Protein AF-C2KKE0-F1 (afdb_monomer_lite)

InterPro domains:
  IPR004679 2-hydroxycarboxylate transporter [PF03390] (1-111)
  IPR004679 2-hydroxycarboxylate transporter [PTHR40033] (1-110)

Structure (mmCIF, N/CA/C/O backbone):
data_AF-C2KKE0-F1
#
_entry.id   AF-C2KKE0-F1
#
loop_
_atom_site.group_PDB
_atom_site.id
_atom_site.type_symbol
_atom_site.label_atom_id
_atom_site.label_alt_id
_atom_site.label_comp_id
_atom_site.label_asym_id
_atom_site.label_entity_id
_atom_site.label_seq_id
_atom_site.pdbx_PDB_ins_code
_atom_site.Cartn_x
_atom_site.Cartn_y
_atom_site.Cartn_z
_atom_site.occupancy
_atom_site.B_iso_or_equiv
_atom_site.auth_seq_id
_atom_site.auth_comp_id
_atom_site.auth_asym_id
_atom_site.auth_atom_id
_atom_site.pdbx_PDB_model_num
ATOM 1 N N . ARG A 1 1 ? -1.862 7.768 -21.498 1.00 59.56 1 ARG A N 1
ATOM 2 C CA . ARG A 1 1 ? -2.956 6.830 -21.120 1.00 59.56 1 ARG A CA 1
ATOM 3 C C . ARG A 1 1 ? -2.563 6.121 -19.820 1.00 59.56 1 ARG A C 1
ATOM 5 O O . ARG A 1 1 ? -1.890 5.111 -19.898 1.00 59.56 1 ARG A O 1
ATOM 12 N N . PHE A 1 2 ? -2.926 6.660 -18.648 1.00 74.69 2 PHE A N 1
ATOM 13 C CA . PHE A 1 2 ? -2.491 6.118 -17.339 1.00 74.69 2 PHE A CA 1
ATOM 14 C C . PHE A 1 2 ? -3.654 5.681 -16.434 1.00 74.69 2 PHE A C 1
ATOM 16 O O . PHE A 1 2 ? -3.536 4.698 -15.712 1.00 74.69 2 PHE A O 1
ATOM 23 N N . ILE A 1 3 ? -4.810 6.346 -16.542 1.00 86.62 3 ILE A N 1
ATOM 24 C CA . ILE A 1 3 ? -5.982 6.112 -15.680 1.00 86.62 3 ILE A CA 1
ATOM 25 C C . ILE A 1 3 ? -6.469 4.645 -15.671 1.00 86.62 3 ILE A C 1
ATOM 27 O O . ILE A 1 3 ? -6.690 4.120 -14.580 1.00 86.62 3 ILE A O 1
ATOM 31 N N . PRO A 1 4 ? -6.588 3.933 -16.815 1.00 85.31 4 PRO A N 1
ATOM 32 C CA . PRO A 1 4 ? -7.056 2.543 -16.811 1.00 85.31 4 PRO A CA 1
ATOM 33 C C . 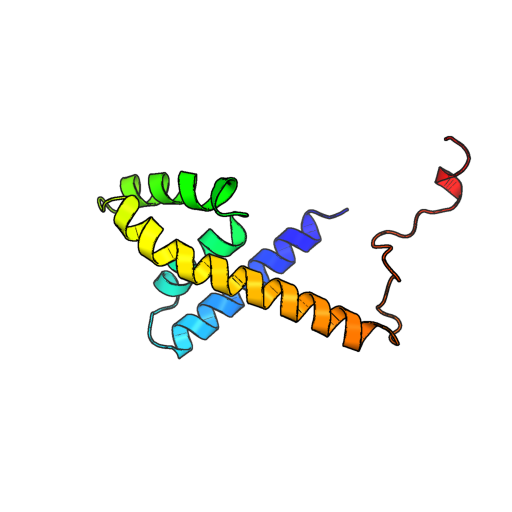PRO A 1 4 ? -6.105 1.579 -16.090 1.00 85.31 4 PRO A C 1
ATOM 35 O O . PRO A 1 4 ? -6.555 0.657 -15.417 1.00 85.31 4 PRO A O 1
ATOM 38 N N . VAL A 1 5 ? -4.792 1.807 -16.207 1.00 86.38 5 VAL A N 1
ATOM 39 C CA . VAL A 1 5 ? -3.768 0.985 -15.544 1.00 86.38 5 VAL A CA 1
ATOM 40 C C . VAL A 1 5 ? -3.820 1.191 -14.034 1.00 86.38 5 VAL A C 1
ATOM 42 O O . VAL A 1 5 ? -3.817 0.213 -13.290 1.00 86.38 5 VAL A O 1
ATOM 45 N N . SER A 1 6 ? -3.943 2.441 -13.577 1.00 86.06 6 SER A N 1
ATOM 46 C CA . SER A 1 6 ? -4.069 2.745 -12.149 1.00 86.06 6 SER A CA 1
ATOM 47 C C . SER A 1 6 ? -5.330 2.125 -11.538 1.00 86.06 6 SER A C 1
ATOM 49 O O . SER A 1 6 ? -5.254 1.533 -10.466 1.00 86.06 6 SER A O 1
ATOM 51 N N . LEU A 1 7 ? -6.471 2.187 -12.234 1.00 87.06 7 LEU A N 1
ATOM 52 C CA . LEU A 1 7 ? -7.717 1.548 -11.789 1.00 87.06 7 LEU A CA 1
ATOM 53 C C . LEU A 1 7 ? -7.595 0.022 -11.707 1.00 87.06 7 LEU A C 1
ATOM 55 O O . LEU A 1 7 ? -8.020 -0.573 -10.720 1.00 87.06 7 LEU A O 1
ATOM 59 N N . ALA A 1 8 ? -6.987 -0.616 -12.709 1.00 87.94 8 ALA A N 1
ATOM 60 C CA . ALA A 1 8 ? -6.761 -2.059 -12.683 1.00 87.94 8 ALA A CA 1
ATOM 61 C C . ALA A 1 8 ? -5.862 -2.466 -11.502 1.00 87.94 8 ALA A C 1
ATOM 63 O O . ALA A 1 8 ? -6.203 -3.386 -10.759 1.00 87.94 8 ALA A O 1
ATOM 64 N N . ALA A 1 9 ? -4.761 -1.741 -11.277 1.00 87.50 9 ALA A N 1
ATOM 65 C CA . ALA A 1 9 ? -3.874 -1.970 -10.137 1.00 87.50 9 ALA A CA 1
ATOM 66 C C . ALA A 1 9 ? -4.602 -1.785 -8.795 1.00 87.50 9 ALA A C 1
ATOM 68 O O . ALA A 1 9 ? -4.421 -2.585 -7.879 1.00 87.50 9 ALA A O 1
ATOM 69 N N . MET A 1 10 ? -5.472 -0.777 -8.700 1.00 87.00 10 MET A N 1
ATOM 70 C CA . MET A 1 10 ? -6.296 -0.527 -7.520 1.00 87.00 10 MET A CA 1
ATOM 71 C C . MET A 1 10 ? -7.241 -1.695 -7.211 1.00 87.00 10 MET A C 1
ATOM 73 O O . MET A 1 10 ? -7.291 -2.157 -6.073 1.00 87.00 10 MET A O 1
ATOM 77 N N . VAL A 1 11 ? -7.955 -2.206 -8.215 1.00 89.38 11 VAL A N 1
ATOM 78 C CA . VAL A 1 11 ? -8.873 -3.345 -8.047 1.00 89.38 11 VAL A CA 1
ATOM 79 C C . VAL A 1 11 ? -8.112 -4.602 -7.626 1.00 89.38 11 VAL A C 1
ATOM 81 O O . VAL A 1 11 ? -8.522 -5.291 -6.693 1.00 89.38 11 VAL A O 1
ATOM 84 N N . ILE A 1 12 ? -6.973 -4.884 -8.262 1.00 88.94 12 ILE A N 1
ATOM 85 C CA . ILE A 1 12 ? -6.142 -6.044 -7.918 1.00 88.94 12 ILE A CA 1
ATOM 86 C C . ILE A 1 12 ? -5.609 -5.922 -6.484 1.00 88.94 12 ILE A C 1
ATOM 88 O O . ILE A 1 12 ? -5.700 -6.878 -5.714 1.00 88.94 12 ILE A O 1
ATOM 92 N N . GLY A 1 13 ? -5.104 -4.745 -6.100 1.00 86.50 13 GLY A N 1
ATOM 93 C CA . GLY A 1 13 ? -4.612 -4.480 -4.747 1.00 86.50 13 GLY A CA 1
ATOM 94 C C . GLY A 1 13 ? -5.698 -4.645 -3.683 1.00 86.50 13 GLY A C 1
ATOM 95 O O . GLY A 1 13 ? -5.460 -5.278 -2.656 1.00 86.50 13 GLY A O 1
ATOM 96 N N . PHE A 1 14 ? -6.910 -4.165 -3.966 1.00 86.81 14 PHE A N 1
ATOM 97 C CA . PHE A 1 14 ? -8.074 -4.314 -3.094 1.00 86.81 14 PHE A CA 1
ATOM 98 C C . PHE A 1 14 ? -8.394 -5.782 -2.800 1.00 86.81 14 PHE A C 1
ATOM 100 O O . PHE A 1 14 ? -8.533 -6.173 -1.638 1.00 86.81 14 PHE A O 1
ATOM 107 N N . PHE A 1 15 ? -8.457 -6.619 -3.839 1.00 88.00 15 PHE A N 1
ATOM 108 C CA . PHE A 1 15 ? -8.706 -8.049 -3.662 1.00 88.00 15 PHE A CA 1
ATOM 109 C C . PHE A 1 15 ? -7.540 -8.764 -2.977 1.00 88.00 15 PHE A C 1
ATOM 111 O O . PHE A 1 15 ? -7.781 -9.622 -2.129 1.00 88.00 15 PHE A O 1
ATOM 118 N N . ALA A 1 16 ? -6.292 -8.397 -3.283 1.00 87.75 16 ALA A N 1
ATOM 119 C CA . ALA A 1 16 ? -5.117 -8.982 -2.645 1.00 87.75 16 ALA A CA 1
ATOM 120 C C . ALA A 1 16 ? -5.094 -8.708 -1.131 1.00 87.75 16 ALA A C 1
ATOM 122 O O . ALA A 1 16 ? -4.943 -9.639 -0.340 1.00 87.75 16 ALA A O 1
ATOM 123 N N . VAL A 1 17 ? -5.317 -7.457 -0.712 1.00 85.50 17 VAL A N 1
ATOM 124 C CA . VAL A 1 17 ? -5.386 -7.086 0.712 1.00 85.50 17 VAL A CA 1
ATOM 125 C C . VAL A 1 17 ? -6.576 -7.755 1.396 1.00 85.50 17 VAL A C 1
ATOM 127 O O . VAL A 1 17 ? -6.435 -8.258 2.510 1.00 85.50 17 VAL A O 1
ATOM 130 N N . GLY A 1 18 ? -7.735 -7.814 0.737 1.00 83.88 18 GLY A N 1
ATOM 131 C CA . GLY A 1 18 ? -8.911 -8.488 1.280 1.00 83.88 18 GLY A CA 1
ATOM 132 C C . GLY A 1 18 ? -8.714 -9.992 1.473 1.00 83.88 18 GLY A C 1
ATOM 133 O O . GLY A 1 18 ? -9.123 -10.533 2.501 1.00 83.88 18 GLY A O 1
ATOM 134 N N . LEU A 1 19 ? -8.037 -10.665 0.538 1.00 86.19 19 LEU A N 1
ATOM 135 C CA . LEU A 1 19 ? -7.723 -12.089 0.645 1.00 86.19 19 LEU A CA 1
ATOM 136 C C . LEU A 1 19 ? -6.732 -12.360 1.784 1.00 86.19 19 LEU A C 1
ATOM 138 O O . LEU A 1 19 ? -6.971 -13.238 2.609 1.00 86.19 19 LEU A O 1
ATOM 142 N N . VAL A 1 20 ? -5.657 -11.570 1.881 1.00 85.25 20 VAL A N 1
ATOM 143 C CA . VAL A 1 20 ? -4.687 -11.679 2.983 1.00 85.25 20 VAL A CA 1
ATOM 144 C C . VAL A 1 20 ? -5.356 -11.382 4.330 1.00 85.25 20 VAL A C 1
ATOM 146 O O . VAL A 1 20 ? -5.138 -12.099 5.301 1.00 85.25 20 VAL A O 1
ATOM 149 N N . GLY A 1 21 ? -6.233 -10.381 4.387 1.00 83.31 21 GLY A N 1
ATOM 150 C CA . GLY A 1 21 ? -7.013 -10.045 5.577 1.00 83.31 21 GLY A CA 1
ATOM 151 C C . GLY A 1 21 ? -7.980 -11.141 6.026 1.00 83.31 21 GLY A C 1
ATOM 152 O O . GLY A 1 21 ? -8.132 -11.393 7.223 1.00 83.31 21 GLY A O 1
ATOM 153 N N . MET A 1 22 ? -8.594 -11.839 5.066 1.00 83.38 22 MET A N 1
ATOM 154 C CA . MET A 1 22 ? -9.412 -13.023 5.333 1.00 83.38 22 MET A CA 1
ATOM 155 C C . MET A 1 22 ? -8.561 -14.169 5.894 1.00 83.38 22 MET A C 1
ATOM 157 O O . MET A 1 22 ? -8.963 -14.785 6.878 1.00 83.38 22 MET A O 1
ATOM 161 N N . LEU A 1 23 ? -7.374 -14.415 5.328 1.00 84.00 23 LEU A N 1
ATOM 162 C CA . LEU A 1 23 ? -6.445 -15.443 5.815 1.00 84.00 23 LEU A CA 1
ATOM 163 C C . LEU A 1 23 ? -5.925 -15.156 7.231 1.00 84.00 23 LEU A C 1
ATOM 165 O O . LEU A 1 23 ? -5.714 -16.084 8.004 1.00 84.00 23 LEU A O 1
ATOM 169 N N . LEU A 1 24 ? -5.760 -13.881 7.591 1.00 81.19 24 LEU A N 1
ATOM 170 C CA . LEU A 1 24 ? -5.364 -13.453 8.937 1.00 81.19 24 LEU A CA 1
ATOM 171 C C . LEU A 1 24 ? -6.516 -13.491 9.961 1.00 81.19 24 LEU A C 1
ATOM 173 O O . LEU A 1 24 ? -6.294 -13.193 11.131 1.00 81.19 24 LEU A O 1
ATOM 177 N N . GLY A 1 25 ? -7.744 -13.823 9.547 1.00 76.25 25 GLY A N 1
ATOM 178 C CA . GLY A 1 25 ? -8.906 -13.904 10.440 1.00 76.25 25 GLY A CA 1
ATOM 179 C C . GLY A 1 25 ? -9.470 -12.550 10.897 1.00 76.25 25 GLY A C 1
ATOM 180 O O . GLY A 1 25 ? -10.377 -12.520 11.723 1.00 76.25 25 GLY A O 1
ATOM 181 N N . LEU A 1 26 ? -8.979 -11.432 10.348 1.00 73.00 26 LEU A N 1
ATOM 182 C CA . LEU A 1 26 ? -9.446 -10.067 10.652 1.00 73.00 26 LEU A CA 1
ATOM 183 C C . LEU A 1 26 ? -10.740 -9.702 9.896 1.00 73.00 26 LEU A C 1
ATOM 185 O O . LEU A 1 26 ? -11.410 -8.727 10.229 1.00 73.00 26 LEU A O 1
ATOM 189 N N . GLY A 1 27 ? -11.107 -10.510 8.896 1.00 76.94 27 GLY A N 1
ATOM 190 C CA . GLY A 1 27 ? -12.303 -10.340 8.077 1.00 76.94 27 GLY A CA 1
ATOM 191 C C . GLY A 1 27 ? -12.066 -9.448 6.856 1.00 76.94 27 GLY A C 1
ATOM 192 O O . GLY A 1 27 ? -11.438 -8.393 6.937 1.00 76.94 27 GLY A O 1
ATOM 193 N N . PHE A 1 28 ? -12.616 -9.862 5.709 1.00 76.19 28 PHE A N 1
ATOM 194 C CA . PHE A 1 28 ? -12.417 -9.198 4.413 1.00 76.19 28 PHE A CA 1
ATOM 195 C C . PHE A 1 28 ? -12.765 -7.702 4.458 1.00 76.19 28 PHE A C 1
ATOM 197 O O . PHE A 1 28 ? -11.966 -6.861 4.057 1.00 76.19 28 PHE A O 1
ATOM 204 N N . GLY A 1 29 ? -13.934 -7.360 5.009 1.00 73.12 29 GLY A N 1
ATOM 205 C CA . GLY A 1 29 ? -14.401 -5.974 5.078 1.00 73.12 29 GLY A CA 1
ATOM 206 C C . GLY A 1 29 ? -13.529 -5.081 5.963 1.00 73.12 29 GLY A C 1
ATOM 207 O O . GLY A 1 29 ? -13.256 -3.944 5.590 1.00 73.12 29 GLY A O 1
ATOM 208 N N . HIS A 1 30 ? -13.041 -5.598 7.095 1.00 75.56 30 HIS A N 1
ATOM 209 C CA . HIS A 1 30 ? -12.228 -4.819 8.029 1.00 75.56 30 HIS A CA 1
ATOM 210 C C . HIS A 1 30 ? -10.832 -4.560 7.448 1.00 75.56 30 HIS A C 1
ATOM 212 O O . HIS A 1 30 ? -10.376 -3.424 7.401 1.00 75.56 30 HIS A O 1
ATOM 218 N N . SER A 1 31 ? -10.162 -5.574 6.901 1.00 78.00 31 SER A N 1
ATOM 219 C CA . SER A 1 31 ? -8.834 -5.374 6.305 1.00 78.00 31 SER A CA 1
ATOM 220 C C . SER A 1 31 ? -8.868 -4.453 5.087 1.00 78.00 31 SER A C 1
ATOM 222 O O . SER A 1 31 ? -7.994 -3.609 4.908 1.00 78.00 31 SER A O 1
ATOM 224 N N . VAL A 1 32 ? -9.907 -4.549 4.264 1.00 78.88 32 VAL A N 1
ATOM 225 C CA . VAL A 1 32 ? -10.067 -3.664 3.110 1.00 78.88 32 VAL A CA 1
ATOM 226 C C . VAL A 1 32 ? -10.348 -2.219 3.536 1.00 78.88 32 VAL A C 1
ATOM 228 O O . VAL A 1 32 ? -9.715 -1.292 3.027 1.00 78.88 32 VAL A O 1
ATOM 231 N N . MET A 1 33 ? -11.271 -2.020 4.479 1.00 75.38 33 MET A N 1
ATOM 232 C CA . MET A 1 33 ? -11.684 -0.693 4.940 1.00 75.38 33 MET A CA 1
ATOM 233 C C . MET A 1 33 ? -10.555 0.034 5.690 1.00 75.38 33 MET A C 1
ATOM 235 O O . MET A 1 33 ? -10.369 1.237 5.502 1.00 75.38 33 MET A O 1
ATOM 239 N N . PHE A 1 34 ? -9.771 -0.696 6.487 1.00 73.62 34 PHE A N 1
ATOM 240 C CA . PHE A 1 34 ? -8.738 -0.128 7.357 1.00 73.62 34 PHE A CA 1
ATOM 241 C C . PHE A 1 34 ? -7.322 -0.176 6.769 1.00 73.62 34 PHE A C 1
ATOM 243 O O . PHE A 1 34 ? -6.437 0.505 7.271 1.00 73.62 34 PHE A O 1
ATOM 250 N N . VAL A 1 35 ? -7.065 -0.950 5.714 1.00 78.06 35 VAL A N 1
ATOM 251 C CA . VAL A 1 35 ? -5.722 -1.032 5.110 1.00 78.06 35 VAL A CA 1
ATOM 252 C C . VAL A 1 35 ? -5.763 -0.628 3.646 1.00 78.06 35 VAL A C 1
ATOM 254 O O . VAL A 1 35 ? -5.065 0.304 3.254 1.00 78.06 35 VAL A O 1
ATOM 257 N N . SER A 1 36 ? -6.608 -1.270 2.838 1.00 81.19 36 SER A N 1
ATOM 258 C CA . SER A 1 36 ? -6.625 -1.028 1.389 1.00 81.19 36 SER A CA 1
ATOM 259 C C . SER A 1 36 ? -7.060 0.396 1.041 1.00 81.19 36 SER A C 1
ATOM 261 O O . SER A 1 36 ? -6.352 1.094 0.325 1.00 81.19 36 SER A O 1
ATOM 263 N N . MET A 1 37 ? -8.197 0.851 1.573 1.00 79.62 37 MET A N 1
ATOM 264 C CA . MET A 1 37 ? -8.724 2.204 1.343 1.00 79.62 37 MET A CA 1
ATOM 265 C C . MET A 1 37 ? -7.711 3.316 1.678 1.00 79.62 37 MET A C 1
ATOM 267 O O . MET A 1 37 ? -7.410 4.126 0.801 1.00 79.62 37 MET A O 1
ATOM 271 N N . PRO A 1 38 ? -7.135 3.365 2.894 1.00 76.62 38 PRO A N 1
ATOM 272 C CA . PRO A 1 38 ? -6.169 4.403 3.246 1.00 76.62 38 PRO A CA 1
ATOM 273 C C . PRO A 1 38 ? -4.842 4.289 2.486 1.00 76.62 38 PRO A C 1
ATOM 275 O O . PRO A 1 38 ? -4.248 5.319 2.189 1.00 76.62 38 PRO A O 1
ATOM 278 N N . MET A 1 39 ? -4.401 3.085 2.103 1.00 79.38 39 MET A N 1
ATOM 279 C CA . MET A 1 39 ? -3.231 2.907 1.227 1.00 79.38 39 MET A CA 1
ATOM 280 C C . MET A 1 39 ? -3.464 3.460 -0.186 1.00 79.38 39 MET A C 1
ATOM 282 O O . MET A 1 39 ? -2.553 4.000 -0.808 1.00 79.38 39 MET A O 1
ATOM 286 N N . MET A 1 40 ? -4.685 3.326 -0.705 1.00 82.50 40 MET A N 1
ATOM 287 C CA . MET A 1 40 ? -5.052 3.742 -2.062 1.00 82.50 40 MET A CA 1
ATOM 288 C C . MET A 1 40 ? -5.433 5.224 -2.158 1.00 82.50 40 MET A C 1
ATOM 290 O O . MET A 1 40 ? -5.342 5.805 -3.237 1.00 82.50 40 MET A O 1
ATOM 294 N N . ALA A 1 41 ? -5.844 5.843 -1.048 1.00 74.69 41 ALA A N 1
ATOM 295 C CA . ALA A 1 41 ? -6.255 7.247 -0.986 1.00 74.69 41 ALA A CA 1
ATOM 296 C C . ALA A 1 41 ? -5.095 8.252 -1.131 1.00 74.69 41 ALA A C 1
ATOM 298 O O . ALA A 1 41 ? -5.317 9.462 -1.126 1.00 74.69 41 ALA A O 1
ATOM 299 N N . GLY A 1 42 ? -3.864 7.764 -1.289 1.00 68.62 42 GLY A N 1
ATOM 300 C CA . GLY A 1 42 ? -2.669 8.586 -1.425 1.00 68.62 42 GLY A CA 1
ATOM 301 C C . GLY A 1 42 ? -1.976 8.830 -0.086 1.00 68.62 42 GLY A C 1
ATOM 302 O O . GLY A 1 42 ? -2.180 8.112 0.889 1.00 68.62 42 GLY A O 1
ATOM 303 N N . SER A 1 43 ? -1.098 9.832 -0.045 1.00 66.25 43 SER A N 1
ATOM 304 C CA . SER A 1 43 ? -0.293 10.131 1.141 1.00 66.25 43 SER A CA 1
ATOM 305 C C . SER A 1 43 ? -1.151 10.481 2.365 1.00 66.25 43 SER A C 1
ATOM 307 O O . SER A 1 43 ? -2.324 10.838 2.258 1.00 66.25 43 SER A O 1
ATOM 309 N N . ILE A 1 44 ? -0.538 10.440 3.549 1.00 73.25 44 ILE A N 1
ATOM 310 C CA . ILE A 1 44 ? -1.196 10.738 4.830 1.00 73.25 44 ILE A CA 1
ATOM 311 C C . ILE A 1 44 ? -1.960 12.078 4.795 1.00 73.25 44 ILE A C 1
ATOM 313 O O . ILE A 1 44 ? -3.084 12.157 5.285 1.00 73.25 44 ILE A O 1
ATOM 317 N N . GLY A 1 45 ? -1.383 13.116 4.180 1.00 65.69 45 GLY A N 1
ATOM 318 C CA . GLY A 1 45 ? -1.991 14.450 4.119 1.00 65.69 45 GLY A CA 1
ATOM 319 C C . GLY A 1 45 ? -3.163 14.575 3.141 1.00 65.69 45 GLY A C 1
ATOM 320 O O . GLY A 1 45 ? -4.082 15.345 3.401 1.00 65.69 45 GLY A O 1
ATOM 321 N N . ALA A 1 46 ? -3.155 13.816 2.042 1.00 69.88 46 ALA A N 1
ATOM 322 C CA . ALA A 1 46 ? -4.190 13.893 1.009 1.00 69.88 46 ALA A CA 1
ATOM 323 C C . ALA A 1 46 ? -5.322 12.873 1.217 1.00 69.88 46 ALA A C 1
ATOM 325 O O . ALA A 1 46 ? -6.466 13.156 0.876 1.00 69.88 46 ALA A O 1
ATOM 326 N N . GLY A 1 47 ? -5.010 11.703 1.784 1.00 67.44 47 GLY A N 1
ATOM 327 C CA . GLY A 1 47 ? -5.941 10.583 1.913 1.00 67.44 47 GLY A CA 1
ATOM 328 C C . GLY A 1 47 ? -6.411 10.323 3.341 1.00 67.44 47 GLY A C 1
ATOM 329 O O . GLY A 1 47 ? -7.613 10.255 3.596 1.00 67.44 47 GLY A O 1
ATOM 330 N N . ALA A 1 48 ? -5.485 10.200 4.299 1.00 65.81 48 ALA A N 1
ATOM 331 C CA . ALA A 1 48 ? -5.832 9.760 5.655 1.00 65.81 48 ALA A CA 1
ATOM 332 C C . ALA A 1 48 ? -6.660 10.800 6.431 1.00 65.81 48 ALA A C 1
ATOM 334 O O . ALA A 1 48 ? -7.571 10.428 7.169 1.00 65.81 48 ALA A O 1
ATOM 335 N N . VAL A 1 49 ? -6.397 12.097 6.233 1.00 68.00 49 VAL A N 1
ATOM 336 C CA . VAL A 1 49 ? -7.148 13.190 6.879 1.00 68.00 49 VAL A CA 1
ATOM 337 C C . VAL A 1 49 ? -8.626 13.226 6.442 1.00 68.00 49 VAL A C 1
ATOM 339 O O . VAL A 1 49 ? -9.487 13.079 7.313 1.00 68.00 49 VAL A O 1
ATOM 342 N N . PRO A 1 50 ? -8.977 13.349 5.144 1.00 70.12 50 PRO A N 1
ATOM 343 C CA . PRO A 1 50 ? -10.381 13.361 4.724 1.00 70.12 50 PRO A CA 1
ATOM 344 C C . PRO A 1 50 ? -11.095 12.025 4.977 1.00 70.12 50 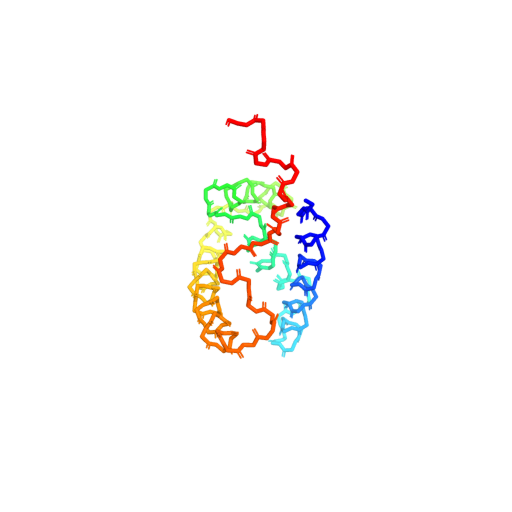PRO A C 1
ATOM 346 O O . PRO A 1 50 ? -12.251 12.034 5.400 1.00 70.12 50 PRO A O 1
ATOM 349 N N . LEU A 1 51 ? -10.418 10.878 4.815 1.00 68.06 51 LEU A N 1
ATOM 350 C CA . LEU A 1 51 ? -11.005 9.574 5.154 1.00 68.06 51 LEU A CA 1
ATOM 351 C C . LEU A 1 51 ? -11.320 9.448 6.646 1.00 68.06 51 LEU A C 1
ATOM 353 O O . LEU A 1 51 ? -12.357 8.893 6.999 1.00 68.06 51 LEU A O 1
ATOM 357 N N . SER A 1 52 ? -10.473 9.989 7.528 1.00 65.69 52 SER A N 1
ATOM 358 C CA . SER A 1 52 ? -10.746 9.983 8.969 1.00 65.69 52 SER A CA 1
ATOM 359 C C . SER A 1 52 ? -12.012 10.770 9.324 1.00 65.69 52 SER A C 1
ATOM 361 O O . SER A 1 52 ? -12.740 10.369 10.230 1.00 65.69 52 SER A O 1
ATOM 363 N N . HIS A 1 53 ? -12.324 11.842 8.583 1.00 67.25 53 HIS A N 1
ATOM 364 C CA . HIS A 1 53 ? -13.570 12.590 8.751 1.00 67.25 53 HIS A CA 1
ATOM 365 C C . HIS A 1 53 ? -14.788 11.816 8.239 1.00 67.25 53 HIS A C 1
ATOM 367 O O . HIS A 1 53 ? -15.801 11.776 8.936 1.00 67.25 53 HIS A O 1
ATOM 373 N N . ILE A 1 54 ? -14.682 11.153 7.083 1.00 73.75 54 ILE A N 1
ATOM 374 C CA . ILE A 1 54 ? -15.765 10.328 6.522 1.00 73.75 54 ILE A CA 1
ATOM 375 C C . ILE A 1 54 ? -16.065 9.130 7.435 1.00 73.75 54 ILE A C 1
ATOM 377 O O . ILE A 1 54 ? -17.225 8.869 7.751 1.00 73.75 54 ILE A O 1
ATOM 381 N N . TYR A 1 55 ? -15.034 8.432 7.923 1.00 69.00 55 TYR A N 1
ATOM 382 C CA . TYR A 1 55 ? -15.218 7.322 8.859 1.00 69.00 55 TYR A CA 1
ATOM 383 C C . TYR A 1 55 ? -15.743 7.785 10.220 1.00 69.00 55 TYR A C 1
ATOM 385 O O . TYR A 1 55 ? -16.611 7.119 10.772 1.00 69.00 55 TYR A O 1
ATOM 393 N N . ALA A 1 56 ? -15.304 8.933 10.748 1.00 66.25 56 ALA A N 1
ATOM 394 C CA . ALA A 1 56 ? -15.839 9.467 12.004 1.00 66.25 56 ALA A CA 1
ATOM 395 C C . ALA A 1 56 ? -17.326 9.847 11.897 1.00 66.25 56 ALA A C 1
ATOM 397 O O . ALA A 1 56 ? -18.097 9.573 12.815 1.00 66.25 56 ALA A O 1
ATOM 398 N N . GLN A 1 57 ? -17.744 10.422 10.765 1.00 66.06 57 GLN A N 1
ATOM 399 C CA . GLN A 1 57 ? -19.153 10.724 10.498 1.00 66.06 57 GLN A CA 1
ATOM 400 C C . GLN A 1 57 ? -19.997 9.457 10.297 1.00 66.06 57 GLN A C 1
ATOM 402 O O . GLN A 1 57 ? -21.135 9.412 10.756 1.00 66.06 57 GLN A O 1
ATOM 407 N N . GLY A 1 58 ? -19.452 8.428 9.640 1.00 63.91 58 GLY A N 1
ATOM 408 C CA . GLY A 1 58 ? -20.171 7.184 9.344 1.00 63.91 58 GLY A CA 1
ATOM 409 C C . GLY A 1 58 ? -20.219 6.164 10.489 1.00 63.91 58 GLY A C 1
ATOM 410 O O . GLY A 1 58 ? -21.187 5.416 10.587 1.00 63.91 58 GLY A O 1
ATOM 411 N N . LEU A 1 59 ? -19.197 6.114 11.350 1.00 62.69 59 LEU A N 1
ATOM 412 C CA . LEU A 1 59 ? -19.061 5.120 12.430 1.00 62.69 59 LEU A CA 1
ATOM 413 C C . LEU A 1 59 ? -19.280 5.706 13.837 1.00 62.69 59 LEU A C 1
ATOM 415 O O . LEU A 1 59 ? -19.344 4.946 14.799 1.00 62.69 59 LEU A O 1
ATOM 419 N N . GLY A 1 60 ? -19.379 7.033 13.989 1.00 61.12 60 GLY A N 1
ATOM 420 C CA . GLY A 1 60 ? -19.610 7.691 15.286 1.00 61.12 60 GLY A CA 1
ATOM 421 C C . GLY A 1 60 ? -18.434 7.613 16.273 1.00 61.12 60 GLY A C 1
ATOM 422 O O . GLY A 1 60 ? -18.592 7.943 17.446 1.00 61.12 60 GLY A O 1
ATOM 423 N N . VAL A 1 61 ? -17.256 7.176 15.814 1.00 63.75 61 VAL A N 1
ATOM 424 C CA . VAL A 1 61 ? -16.010 7.056 16.596 1.00 63.75 61 VAL A CA 1
ATOM 425 C C . VAL A 1 61 ? -15.083 8.24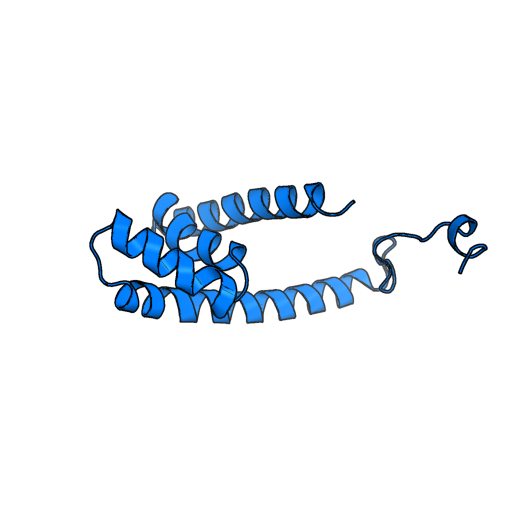4 16.329 1.00 63.75 61 VAL A C 1
ATOM 427 O O . VAL A 1 61 ? -15.142 8.868 15.270 1.00 63.75 61 VAL A O 1
ATOM 430 N N . SER A 1 62 ? -14.196 8.567 17.276 1.00 65.56 62 SER A N 1
ATOM 431 C CA . SER A 1 62 ? -13.292 9.714 17.126 1.00 65.56 62 SER A CA 1
ATOM 432 C C . SER A 1 62 ? -12.308 9.504 15.967 1.00 65.56 62 SER A C 1
ATOM 434 O O . SER A 1 62 ? -11.600 8.495 15.907 1.00 65.56 62 SER A O 1
ATOM 436 N N . SER A 1 63 ? -12.221 10.487 15.065 1.00 60.16 63 SER A N 1
ATOM 437 C CA . SER A 1 63 ? -11.298 10.479 13.917 1.00 60.16 63 SER A CA 1
ATOM 438 C C . SER A 1 63 ? -9.844 10.246 14.336 1.00 60.16 63 SER A C 1
ATOM 440 O O . SER A 1 63 ? -9.107 9.557 13.637 1.00 60.16 63 SER A O 1
ATOM 442 N N . ALA A 1 64 ? -9.453 10.750 15.511 1.00 64.00 64 ALA A N 1
ATOM 443 C CA . ALA A 1 64 ? -8.122 10.576 16.081 1.00 64.00 64 ALA A CA 1
ATOM 444 C C . ALA A 1 64 ? -7.784 9.108 16.395 1.00 64.00 64 ALA A C 1
ATOM 446 O O . ALA A 1 64 ? -6.675 8.671 16.104 1.00 64.00 64 ALA A O 1
ATOM 447 N N . SER A 1 65 ? -8.732 8.329 16.932 1.00 66.06 65 SER A N 1
ATOM 448 C CA . SER A 1 65 ? -8.495 6.911 17.254 1.00 66.06 65 SER A CA 1
ATOM 449 C C . SER A 1 65 ? -8.260 6.066 15.999 1.00 66.06 65 SER A C 1
ATOM 451 O O . SER A 1 65 ? -7.341 5.249 15.960 1.00 66.06 65 SER A O 1
ATOM 453 N N . MET A 1 66 ? -9.021 6.339 14.935 1.00 66.69 66 MET A N 1
ATOM 454 C CA . MET A 1 66 ? -8.815 5.727 13.624 1.00 66.69 66 MET A CA 1
ATOM 455 C C . MET A 1 66 ? -7.503 6.159 13.002 1.00 66.69 66 MET A C 1
ATOM 457 O O . MET A 1 66 ? -6.721 5.324 12.561 1.00 66.69 66 MET A O 1
ATOM 461 N N . PHE A 1 67 ? -7.210 7.452 13.030 1.00 67.62 67 PHE A N 1
ATOM 462 C CA . PHE A 1 67 ? -5.967 7.978 12.495 1.00 67.62 67 PHE A CA 1
ATOM 463 C C . PHE A 1 67 ? -4.739 7.330 13.158 1.00 67.62 67 PHE A C 1
ATOM 465 O O . PHE A 1 67 ? -3.837 6.872 12.458 1.00 67.62 67 PHE A O 1
ATOM 472 N N . SER A 1 68 ? -4.735 7.179 14.486 1.00 76.62 68 SER A N 1
ATOM 473 C CA . SER A 1 68 ? -3.650 6.516 15.224 1.00 76.62 68 SER A CA 1
ATOM 474 C C . SER A 1 68 ? -3.436 5.047 14.841 1.00 76.62 68 SER A C 1
ATOM 476 O O . SER A 1 68 ? -2.315 4.558 14.960 1.00 76.62 68 SER A O 1
ATOM 478 N N . GLN A 1 69 ? -4.466 4.349 14.358 1.00 74.50 69 GLN A N 1
ATOM 479 C CA . GLN A 1 69 ? -4.353 2.958 13.909 1.00 74.50 69 GLN A CA 1
ATOM 480 C C . GLN A 1 69 ? -3.979 2.842 12.423 1.00 74.50 69 GLN A C 1
ATOM 482 O O . GLN A 1 69 ? -3.263 1.923 12.027 1.00 74.50 69 GLN A O 1
ATOM 487 N N . LEU A 1 70 ? -4.427 3.792 11.602 1.00 74.38 70 LEU A N 1
ATOM 488 C CA . LEU A 1 70 ? -4.196 3.811 10.158 1.00 74.38 70 LEU A CA 1
ATOM 489 C C . LEU A 1 70 ? -2.773 4.262 9.795 1.00 74.38 70 LEU A C 1
ATOM 491 O O . LEU A 1 70 ? -2.163 3.712 8.879 1.00 74.38 70 LEU A O 1
ATOM 495 N N . ILE A 1 71 ? -2.219 5.236 10.523 1.00 79.88 71 ILE A N 1
ATOM 496 C CA . ILE A 1 71 ? -0.906 5.833 10.224 1.00 79.88 71 ILE A CA 1
ATOM 497 C C . ILE A 1 71 ? 0.239 4.807 10.216 1.00 79.88 71 ILE A C 1
ATOM 499 O O . ILE A 1 71 ? 1.002 4.800 9.242 1.00 79.88 71 ILE A O 1
ATOM 503 N N . PRO A 1 72 ? 0.390 3.927 11.229 1.00 81.81 72 PRO A N 1
ATOM 504 C CA . PRO A 1 72 ? 1.469 2.941 11.232 1.00 81.81 72 PRO A CA 1
ATOM 505 C C . PRO A 1 72 ? 1.367 1.969 10.052 1.00 81.81 72 PRO A C 1
ATOM 507 O O . PRO A 1 72 ? 2.375 1.683 9.405 1.00 81.81 72 PRO A O 1
ATOM 510 N N . ALA A 1 73 ? 0.150 1.515 9.732 1.00 81.56 73 ALA A N 1
ATOM 511 C CA . ALA A 1 73 ? -0.099 0.594 8.627 1.00 81.56 73 ALA A CA 1
ATOM 512 C C . ALA A 1 73 ? 0.255 1.222 7.269 1.00 81.56 73 ALA A C 1
ATOM 514 O O . ALA A 1 73 ? 0.969 0.611 6.475 1.00 81.56 73 ALA A O 1
ATOM 515 N N . VAL A 1 74 ? -0.173 2.466 7.030 1.00 80.81 74 VAL A N 1
ATOM 516 C CA . VAL A 1 74 ? 0.128 3.207 5.792 1.00 80.81 74 VAL A CA 1
ATOM 517 C C . VAL A 1 74 ? 1.623 3.499 5.664 1.00 80.81 74 VAL A C 1
ATOM 519 O O . VAL A 1 74 ? 2.205 3.347 4.590 1.00 80.81 74 VAL A O 1
ATOM 522 N N . THR A 1 75 ? 2.278 3.879 6.762 1.00 85.38 75 THR A N 1
ATOM 523 C CA . THR A 1 75 ? 3.718 4.174 6.762 1.00 85.38 75 THR A CA 1
ATOM 524 C C . THR A 1 75 ? 4.536 2.929 6.425 1.00 85.38 75 THR A C 1
ATOM 526 O O . THR A 1 75 ? 5.412 2.985 5.561 1.00 85.38 75 THR A O 1
ATOM 529 N N . LEU A 1 76 ? 4.219 1.787 7.046 1.00 87.56 76 LEU A N 1
ATOM 530 C CA . LEU A 1 76 ? 4.867 0.513 6.740 1.00 87.56 76 LEU A CA 1
ATOM 531 C C . LEU A 1 76 ? 4.612 0.089 5.288 1.00 87.56 76 LEU A C 1
ATOM 533 O O . LEU A 1 76 ? 5.537 -0.334 4.596 1.00 87.56 76 LEU A O 1
ATOM 537 N N . GLY A 1 77 ? 3.378 0.256 4.808 1.00 85.38 77 GLY A N 1
ATOM 538 C CA . GLY A 1 77 ? 3.007 -0.026 3.426 1.00 85.38 77 GLY A CA 1
ATOM 539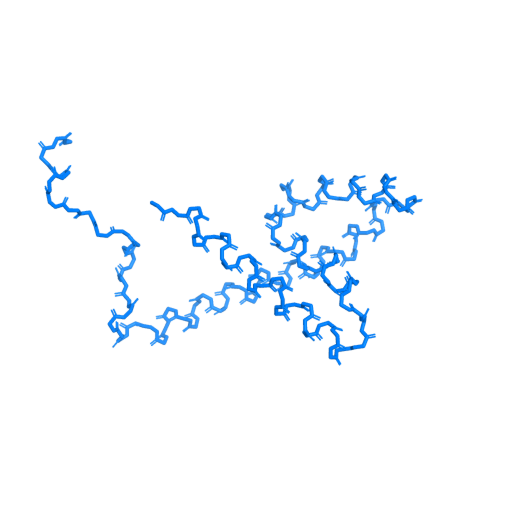 C C . GLY A 1 77 ? 3.815 0.786 2.412 1.00 85.38 77 GLY A C 1
ATOM 540 O O . GLY A 1 77 ? 4.303 0.219 1.437 1.00 85.38 77 GLY A O 1
ATOM 541 N N . ASN A 1 78 ? 4.046 2.077 2.666 1.00 88.00 78 ASN A N 1
ATOM 542 C CA . ASN A 1 78 ? 4.902 2.909 1.816 1.00 88.00 78 ASN A CA 1
ATOM 543 C C . ASN A 1 78 ? 6.358 2.423 1.790 1.00 88.00 78 ASN A C 1
ATOM 545 O O . ASN A 1 78 ? 6.964 2.372 0.721 1.00 88.00 78 ASN A O 1
ATOM 549 N N . VAL A 1 79 ? 6.921 2.028 2.937 1.00 90.25 79 VAL A N 1
ATOM 550 C CA . VAL A 1 79 ? 8.283 1.467 2.995 1.00 90.25 79 VAL A CA 1
ATOM 551 C C . VAL A 1 79 ? 8.371 0.184 2.168 1.00 90.25 79 VAL A C 1
ATOM 553 O O . VAL A 1 79 ? 9.283 0.030 1.355 1.00 90.25 79 VAL A O 1
ATOM 556 N N . LEU A 1 80 ? 7.392 -0.712 2.315 1.00 89.75 80 LEU A N 1
ATOM 557 C CA . LEU A 1 80 ? 7.318 -1.939 1.524 1.00 89.75 80 LEU A CA 1
ATOM 558 C C . LEU A 1 80 ? 7.139 -1.657 0.028 1.00 89.75 80 LEU A C 1
ATOM 560 O O . LEU A 1 80 ? 7.742 -2.350 -0.786 1.00 89.75 80 LEU A O 1
ATOM 564 N N . ALA A 1 81 ? 6.376 -0.628 -0.346 1.00 88.38 81 ALA A N 1
ATOM 565 C CA . ALA A 1 81 ? 6.204 -0.224 -1.738 1.00 88.38 81 ALA A CA 1
ATOM 566 C C . ALA A 1 81 ? 7.521 0.260 -2.365 1.00 88.38 81 ALA A C 1
ATOM 568 O O . ALA A 1 81 ? 7.846 -0.143 -3.480 1.00 88.38 81 ALA A O 1
ATOM 569 N N . VAL A 1 82 ? 8.314 1.060 -1.642 1.00 89.69 82 VAL A N 1
ATOM 570 C CA . VAL A 1 82 ? 9.639 1.510 -2.106 1.00 89.69 82 VAL A CA 1
ATOM 571 C C . VAL A 1 82 ? 10.591 0.325 -2.279 1.00 89.69 82 VAL A C 1
ATOM 573 O O . VAL A 1 82 ? 11.252 0.211 -3.312 1.00 89.69 82 VAL A O 1
ATOM 576 N N . ILE A 1 83 ? 10.632 -0.591 -1.307 1.00 93.25 83 ILE A N 1
ATOM 577 C CA . ILE A 1 83 ? 11.454 -1.807 -1.396 1.00 93.25 83 ILE A CA 1
ATOM 578 C C . ILE A 1 83 ? 10.996 -2.678 -2.574 1.00 93.25 83 ILE A C 1
ATOM 580 O O . ILE A 1 83 ? 11.824 -3.136 -3.357 1.00 93.25 83 ILE A O 1
ATOM 584 N N . GLY A 1 84 ? 9.686 -2.871 -2.740 1.00 89.12 84 GLY A N 1
ATOM 585 C CA . GLY A 1 84 ? 9.104 -3.621 -3.849 1.00 89.12 84 GLY A CA 1
ATOM 586 C C . GLY A 1 84 ? 9.450 -3.015 -5.207 1.00 89.12 84 GLY A C 1
ATOM 587 O O . GLY A 1 84 ? 9.882 -3.738 -6.100 1.00 89.12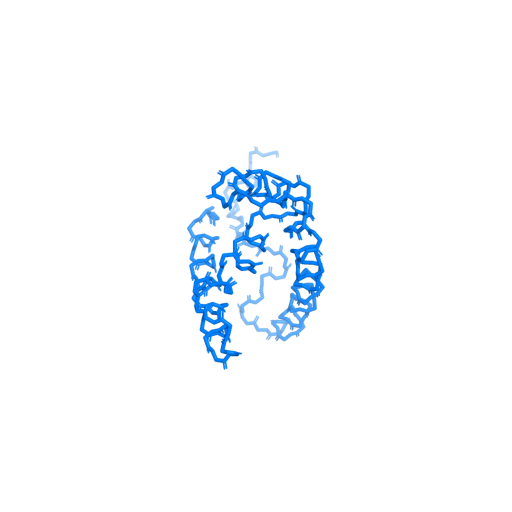 84 GLY A O 1
ATOM 588 N N . ALA A 1 85 ? 9.355 -1.692 -5.350 1.00 88.12 85 ALA A N 1
ATOM 589 C CA . ALA A 1 85 ? 9.763 -0.986 -6.560 1.00 88.12 85 ALA A CA 1
ATOM 590 C C . ALA A 1 85 ? 11.257 -1.188 -6.862 1.00 88.12 85 ALA A C 1
ATOM 592 O O . ALA A 1 85 ? 11.615 -1.479 -8.002 1.00 88.12 85 ALA A O 1
ATOM 593 N N . ALA A 1 86 ? 12.123 -1.113 -5.847 1.00 89.75 86 ALA A N 1
ATOM 594 C CA . ALA A 1 86 ? 13.555 -1.363 -6.004 1.00 89.75 86 ALA A CA 1
ATOM 595 C C . ALA A 1 86 ? 13.859 -2.819 -6.402 1.00 89.75 86 ALA A C 1
ATOM 597 O O . ALA A 1 86 ? 14.720 -3.065 -7.248 1.00 89.75 86 ALA A O 1
ATOM 598 N N . LEU A 1 87 ? 13.139 -3.790 -5.830 1.00 90.31 87 LEU A N 1
ATOM 599 C CA . LEU A 1 87 ? 13.261 -5.204 -6.193 1.00 90.31 87 LEU A CA 1
ATOM 600 C C . LEU A 1 87 ? 12.799 -5.455 -7.630 1.00 90.31 87 LEU A C 1
ATOM 602 O O . LEU A 1 87 ? 13.512 -6.117 -8.382 1.00 90.31 87 LEU A O 1
ATOM 606 N N . ILE A 1 88 ? 11.652 -4.898 -8.024 1.00 87.56 88 ILE A N 1
ATOM 607 C CA . ILE A 1 88 ? 11.131 -4.996 -9.392 1.00 87.56 88 ILE A CA 1
ATOM 608 C C . ILE A 1 88 ? 12.113 -4.363 -10.376 1.00 87.56 88 ILE A C 1
ATOM 610 O O . ILE A 1 88 ? 12.423 -4.985 -11.385 1.00 87.56 88 ILE A O 1
ATOM 614 N N . ALA A 1 89 ? 12.659 -3.183 -10.070 1.00 86.25 89 ALA A N 1
ATOM 615 C CA . ALA A 1 89 ? 13.665 -2.534 -10.907 1.00 86.25 89 ALA A CA 1
ATOM 616 C C . ALA A 1 89 ? 14.923 -3.403 -11.054 1.00 86.25 89 ALA A C 1
ATOM 618 O O . ALA A 1 89 ? 15.414 -3.601 -12.160 1.00 86.25 89 ALA A O 1
ATOM 619 N N . LYS A 1 90 ? 15.415 -3.996 -9.959 1.00 85.88 90 LYS A N 1
ATOM 620 C CA . LYS A 1 90 ? 16.606 -4.857 -9.981 1.00 85.88 90 LYS A CA 1
ATOM 621 C C . LYS A 1 90 ? 16.391 -6.157 -10.761 1.00 85.88 90 LYS A C 1
ATOM 623 O O . LYS A 1 90 ? 17.280 -6.575 -11.497 1.00 85.88 90 LYS A O 1
ATOM 628 N N . VAL A 1 91 ? 15.242 -6.811 -10.585 1.00 86.12 91 VAL A N 1
ATOM 629 C CA . VAL A 1 91 ? 14.894 -8.056 -11.296 1.00 86.12 91 VAL A CA 1
ATOM 630 C C . VAL A 1 91 ? 14.572 -7.771 -12.764 1.00 86.12 91 VAL A C 1
ATOM 632 O O . VAL A 1 91 ? 14.949 -8.543 -13.641 1.00 86.12 91 VAL A O 1
ATOM 635 N N . GLY A 1 92 ? 13.906 -6.650 -13.032 1.00 80.50 92 GLY A N 1
ATOM 636 C CA . GLY A 1 92 ? 13.496 -6.212 -14.360 1.00 80.50 92 GLY A CA 1
ATOM 637 C C . GLY A 1 92 ? 14.634 -5.675 -15.224 1.00 80.50 92 GLY A C 1
ATOM 638 O O . GLY A 1 92 ? 14.512 -5.774 -16.440 1.00 80.50 92 GLY A O 1
ATOM 639 N N . ALA A 1 93 ? 15.738 -5.205 -14.629 1.00 78.12 93 ALA A N 1
ATOM 640 C CA . ALA A 1 93 ? 16.838 -4.492 -15.297 1.00 78.12 93 ALA A CA 1
ATOM 641 C C . ALA A 1 93 ? 17.434 -5.183 -16.539 1.00 78.12 93 ALA A C 1
ATOM 643 O O . ALA A 1 93 ? 17.970 -4.513 -17.413 1.00 78.12 93 ALA A O 1
ATOM 644 N N . ASN A 1 94 ? 17.359 -6.515 -16.628 1.00 73.69 94 ASN A N 1
ATOM 645 C CA . ASN A 1 94 ? 17.868 -7.286 -17.774 1.00 73.69 94 ASN A CA 1
ATOM 646 C C . ASN A 1 94 ? 16.752 -7.953 -18.600 1.00 73.69 94 ASN A C 1
ATOM 648 O O . ASN A 1 94 ? 17.006 -8.896 -19.348 1.00 73.69 94 ASN A O 1
ATOM 652 N N . THR A 1 95 ? 15.500 -7.519 -18.445 1.00 79.25 95 THR A N 1
ATOM 653 C CA . THR A 1 95 ? 14.335 -8.120 -19.108 1.00 79.25 95 THR A CA 1
ATOM 654 C C . THR A 1 95 ? 13.781 -7.210 -20.201 1.00 79.25 95 THR A C 1
ATOM 656 O O . THR A 1 95 ? 13.900 -5.992 -20.138 1.00 79.25 95 THR A O 1
ATOM 659 N N . LYS A 1 96 ? 13.070 -7.795 -21.174 1.00 71.69 96 LYS A N 1
ATOM 660 C CA . LYS A 1 96 ? 12.349 -7.060 -22.234 1.00 71.69 96 LYS A CA 1
ATOM 661 C C . LYS A 1 96 ? 11.244 -6.125 -21.698 1.00 71.69 96 LYS A C 1
ATOM 663 O O . LYS A 1 96 ? 10.688 -5.340 -22.458 1.00 71.69 96 LYS A O 1
ATOM 668 N N . TYR A 1 97 ? 10.893 -6.241 -20.417 1.00 73.88 97 TYR A N 1
ATOM 669 C CA . TYR A 1 97 ? 9.859 -5.438 -19.765 1.00 73.88 97 TYR A CA 1
ATOM 670 C C . TYR A 1 97 ? 10.410 -4.174 -19.089 1.00 73.88 97 TYR A C 1
ATOM 672 O O . TYR A 1 97 ? 9.617 -3.386 -18.577 1.00 73.88 97 TYR A O 1
ATOM 680 N N . ASP A 1 98 ? 11.733 -3.971 -19.075 1.00 76.88 98 ASP A N 1
ATOM 681 C CA . ASP A 1 98 ? 12.325 -2.717 -18.611 1.00 76.88 98 ASP A CA 1
ATOM 682 C C . ASP A 1 98 ? 12.253 -1.649 -19.711 1.00 76.88 98 ASP A C 1
ATOM 684 O O . ASP A 1 98 ? 12.724 -1.843 -20.830 1.00 76.88 98 ASP A O 1
ATOM 688 N N . GLY A 1 99 ? 11.635 -0.515 -19.382 1.00 69.31 99 GLY A N 1
ATOM 689 C CA . GLY A 1 99 ? 11.576 0.669 -20.238 1.00 69.31 99 GLY A CA 1
ATOM 690 C C . GLY A 1 99 ? 12.755 1.623 -20.036 1.00 69.31 99 GLY A C 1
ATOM 691 O O . GLY A 1 99 ? 12.719 2.729 -20.567 1.00 69.31 99 GLY A O 1
ATOM 692 N N . HIS A 1 100 ? 13.752 1.256 -19.218 1.00 74.44 100 HIS A N 1
ATOM 693 C CA . HIS A 1 100 ? 14.908 2.084 -18.848 1.00 74.44 100 HIS A CA 1
ATOM 694 C C . HIS A 1 100 ? 14.514 3.505 -18.397 1.00 74.44 100 HIS A C 1
ATOM 696 O O . HIS A 1 100 ? 15.160 4.497 -18.728 1.00 74.44 100 HIS A O 1
ATOM 702 N N . GLY A 1 101 ? 13.410 3.605 -17.648 1.00 71.94 101 GLY A N 1
ATOM 703 C CA . GLY A 1 101 ? 12.863 4.875 -17.156 1.00 71.94 101 GLY A CA 1
ATOM 704 C C . GLY A 1 101 ? 11.850 5.561 -18.081 1.00 71.94 101 GLY A C 1
ATOM 705 O O . GLY A 1 101 ? 11.313 6.603 -17.712 1.00 71.94 101 GLY A O 1
ATOM 706 N N . VAL A 1 102 ? 11.530 4.979 -19.241 1.00 74.00 102 VAL A N 1
ATOM 707 C CA . VAL A 1 102 ? 10.533 5.502 -20.186 1.00 74.00 102 VAL A CA 1
ATOM 708 C C . VAL A 1 102 ? 9.258 4.654 -20.130 1.00 74.00 102 VAL A C 1
ATOM 710 O O . VAL A 1 102 ? 9.238 3.499 -20.543 1.00 74.00 102 VAL A O 1
ATOM 713 N N . LEU A 1 103 ? 8.169 5.233 -19.611 1.00 72.94 103 LEU A N 1
ATOM 714 C CA . LEU A 1 103 ? 6.867 4.553 -19.484 1.00 72.94 103 LEU A CA 1
ATOM 715 C C . LEU A 1 103 ? 6.016 4.603 -20.763 1.00 72.94 103 LEU A C 1
ATOM 717 O O . LEU A 1 103 ? 5.191 3.721 -20.992 1.00 72.94 103 LEU A O 1
ATOM 721 N N . LEU A 1 104 ? 6.181 5.643 -21.579 1.00 73.19 104 LEU A N 1
ATOM 722 C CA . LEU A 1 104 ? 5.528 5.791 -22.878 1.00 73.19 104 LEU A CA 1
ATOM 723 C C . LEU A 1 104 ? 6.619 6.072 -23.913 1.00 73.19 104 LEU A C 1
ATOM 725 O O . LEU A 1 104 ? 7.304 7.085 -23.764 1.00 73.19 104 LEU A O 1
ATOM 729 N N . PRO A 1 105 ? 6.803 5.219 -24.938 1.00 65.62 105 PRO A N 1
ATOM 730 C CA . PRO A 1 105 ? 7.677 5.564 -26.045 1.00 65.62 105 PRO A CA 1
ATOM 731 C C . PRO A 1 105 ? 7.092 6.803 -26.730 1.00 65.62 105 PRO A C 1
ATOM 733 O O . PRO A 1 105 ? 5.974 6.773 -27.240 1.00 65.62 105 PRO A O 1
ATOM 736 N N . ILE A 1 106 ? 7.825 7.909 -26.668 1.00 66.31 106 ILE A N 1
ATOM 737 C CA . ILE A 1 106 ? 7.546 9.100 -27.468 1.00 66.31 106 ILE A CA 1
ATOM 738 C C . ILE A 1 106 ? 7.892 8.763 -28.917 1.00 66.31 106 ILE A C 1
ATOM 740 O O . ILE A 1 106 ? 9.051 8.485 -29.230 1.00 66.31 106 ILE A O 1
ATOM 744 N N . ASN A 1 107 ? 6.882 8.741 -29.786 1.00 54.84 107 ASN A N 1
ATOM 745 C CA . ASN A 1 107 ? 7.098 8.606 -31.221 1.00 54.84 107 ASN A CA 1
ATOM 746 C C . ASN A 1 107 ? 7.861 9.844 -31.716 1.00 54.84 107 ASN A C 1
ATOM 748 O O . ASN A 1 107 ? 7.619 10.960 -31.252 1.00 54.84 107 ASN A O 1
ATOM 752 N N . GLU A 1 108 ? 8.793 9.654 -32.652 1.00 57.31 108 GLU A N 1
ATOM 753 C CA . GLU A 1 108 ? 9.628 10.731 -33.209 1.00 57.31 108 GLU A CA 1
ATOM 754 C C . GLU A 1 108 ? 8.810 11.863 -33.864 1.00 57.31 108 GLU A C 1
ATOM 756 O O . GLU A 1 108 ? 9.316 12.972 -34.023 1.00 57.31 108 GLU A O 1
ATOM 761 N N . ASP A 1 109 ? 7.524 11.625 -34.127 1.00 54.81 109 ASP A N 1
ATOM 762 C CA . ASP A 1 109 ? 6.544 12.582 -34.649 1.00 54.81 109 ASP A CA 1
ATOM 763 C C . ASP A 1 109 ? 6.285 13.779 -33.702 1.00 54.81 109 ASP A C 1
ATOM 765 O O . ASP A 1 109 ? 5.898 14.854 -34.156 1.00 54.81 109 ASP A O 1
ATOM 769 N N . GLU A 1 110 ? 6.531 13.633 -32.391 1.00 55.94 110 GLU A N 1
ATOM 770 C CA . GLU A 1 110 ? 6.393 14.717 -31.398 1.00 55.94 110 GLU A CA 1
ATOM 771 C C . GLU A 1 110 ? 7.690 15.519 -31.173 1.00 55.94 110 GLU A C 1
ATOM 773 O O . GLU A 1 110 ? 7.651 16.576 -30.547 1.00 55.94 110 GLU A O 1
ATOM 778 N N . LYS A 1 111 ? 8.841 15.080 -31.711 1.00 51.38 111 LYS A N 1
ATOM 779 C CA . LYS A 1 111 ? 10.123 15.802 -31.561 1.00 51.38 111 LYS A CA 1
ATOM 780 C C . LYS A 1 111 ? 10.296 16.988 -32.519 1.00 51.38 111 LYS A C 1
ATOM 782 O O . LYS A 1 111 ? 11.250 17.741 -32.367 1.00 51.38 111 LYS A O 1
ATOM 787 N N . VAL A 1 112 ? 9.413 17.151 -33.506 1.00 52.25 112 VAL A N 1
ATOM 788 C CA . VAL A 1 112 ? 9.553 18.161 -34.577 1.00 52.25 112 VAL A CA 1
ATOM 789 C C . VAL A 1 112 ? 8.822 19.481 -34.265 1.00 52.25 112 VAL A C 1
ATOM 791 O O . VAL A 1 112 ? 9.014 20.460 -34.976 1.00 52.25 112 VAL A O 1
ATOM 794 N N . ASN A 1 113 ? 8.031 19.557 -33.188 1.00 46.69 113 ASN A N 1
ATOM 795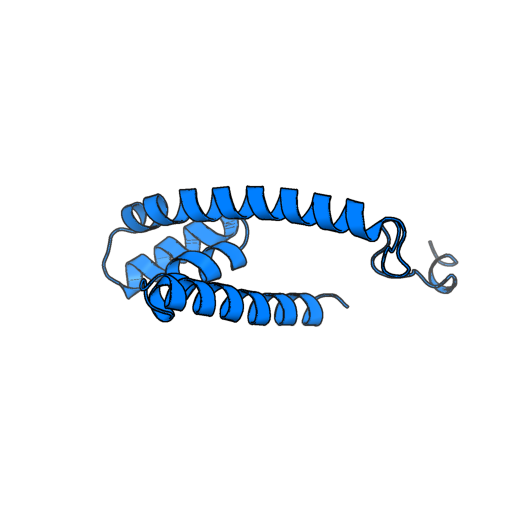 C CA . ASN A 1 113 ? 7.262 20.760 -32.823 1.00 46.69 113 ASN A CA 1
ATOM 796 C C . ASN A 1 113 ? 7.522 21.265 -31.389 1.00 46.69 113 ASN A C 1
ATOM 798 O O . ASN A 1 113 ? 6.621 21.837 -30.771 1.00 46.69 113 ASN A O 1
ATOM 802 N N . GLN A 1 114 ? 8.737 21.084 -30.861 1.00 43.56 114 GLN A N 1
ATOM 803 C CA . GLN A 1 114 ? 9.167 21.763 -29.633 1.00 43.56 114 GLN A CA 1
ATOM 804 C C . GLN A 1 114 ? 10.421 22.602 -29.857 1.00 43.56 114 GLN A C 1
ATOM 806 O O . GLN A 1 114 ? 11.368 22.080 -30.484 1.00 43.56 114 GLN A O 1
#

pLDDT: mean 75.78, std 10.71, range [43.56, 93.25]

Sequence (114 aa):
RFIPVSLAAMVIGFFAVGLVGMLLGLGFGHSVMFVSMPMMAGSIGAGAVPLSHIYAQGLGVSSASMFSQLIPAVTLGNVLAVIGAALIAKVGANTKYDGHGVLLPINEDEKVNQ

Organism: NCBI:txid586220

Radius of gyration: 18.42 Å; chains: 1; bounding box: 38×37×52 Å

Foldseek 3Di:
DCVVVLVVVLVVLLVVQLVVCVVVVVHSVRSSLQASQQLSQDDCVRRLVVSLVVCCVVVVDHSVVSSVSNVVNNVVVVVVVVVVVVVCCVVCVPPPPDPVPDPDPDDCVVVPPD

Secondary structure (DSSP, 8-state):
--HHHHHHHHHHHHHHHHHHHHHTTS-HHHHIIIIIHHHHT-SIIIIIHHHHHHHHHHH-S-HHHHHHHHHHHHHHHHHHHHHHHHHHHHHHTTSTT--TT-SS---GGGTT--